Protein AF-A0A954RPM0-F1 (afdb_monomer_lite)

Radius of gyration: 28.57 Å; chains: 1; bounding box: 75×87×57 Å

Secondary structure (DSSP, 8-state):
------------------------SHHHHHHHHHHHHHTTTHHHHHHHHHHHHHHHHHHHHHT-S-HHHHHHH---S-EEEEEE-SPEE-STT-EE--EEEEEEEE-HHHHHHHHHHHHHTTEEEEEEEEEEEEEE--SS--EEEEEEEEEEEEGGGG---

Structure (mmCIF, N/CA/C/O backbone):
data_AF-A0A954RPM0-F1
#
_entry.id   AF-A0A954RPM0-F1
#
loop_
_atom_site.group_PDB
_atom_site.id
_atom_site.type_symbol
_atom_site.label_atom_id
_atom_site.label_alt_id
_atom_site.label_comp_id
_atom_site.label_asym_id
_atom_site.label_entity_id
_atom_site.label_seq_id
_atom_site.pdbx_PDB_ins_code
_atom_site.Cartn_x
_atom_site.Cartn_y
_atom_site.Cartn_z
_atom_site.occupancy
_atom_site.B_iso_or_equiv
_atom_site.auth_seq_id
_atom_site.auth_comp_id
_atom_site.auth_asym_id
_atom_site.auth_atom_id
_atom_site.pdbx_PDB_model_num
ATOM 1 N N . MET A 1 1 ? 60.999 48.402 41.027 1.00 37.81 1 MET A N 1
ATOM 2 C CA . MET A 1 1 ? 60.222 48.508 39.773 1.00 37.81 1 MET A CA 1
ATOM 3 C C . MET A 1 1 ? 59.612 47.135 39.557 1.00 37.81 1 MET A C 1
ATOM 5 O O . MET A 1 1 ? 60.349 46.233 39.206 1.00 37.81 1 MET A O 1
ATOM 9 N N . SER A 1 2 ? 58.401 46.826 40.018 1.00 40.69 2 SER A N 1
ATOM 10 C CA . SER A 1 2 ? 57.111 47.453 39.681 1.00 40.69 2 SER A CA 1
ATOM 11 C C . SER A 1 2 ? 56.945 47.571 38.169 1.00 40.69 2 SER A C 1
ATOM 13 O O . SER A 1 2 ? 57.447 48.531 37.597 1.00 40.69 2 SER A O 1
ATOM 15 N N . GLN A 1 3 ? 56.253 46.621 37.541 1.00 33.81 3 GLN A N 1
ATOM 16 C CA . GLN A 1 3 ? 54.857 46.844 37.162 1.00 33.81 3 GLN A CA 1
ATOM 17 C C . GLN A 1 3 ? 54.140 45.554 36.737 1.00 33.81 3 GLN A C 1
ATOM 19 O O . GLN A 1 3 ? 54.724 44.600 36.237 1.00 33.81 3 GLN A O 1
ATOM 24 N N . GLU A 1 4 ? 52.854 45.615 37.040 1.00 37.09 4 GLU A N 1
ATOM 25 C CA . GLU A 1 4 ? 51.709 44.732 36.874 1.00 37.09 4 GLU A CA 1
ATOM 26 C C . GLU A 1 4 ? 51.320 44.524 35.399 1.00 37.09 4 GLU A C 1
ATOM 28 O O . GLU A 1 4 ? 51.423 45.450 34.596 1.00 37.09 4 GLU A O 1
ATOM 33 N N . SER A 1 5 ? 50.784 43.351 35.050 1.00 38.59 5 SER A N 1
ATOM 34 C CA . SER A 1 5 ? 49.784 43.255 33.982 1.00 38.59 5 SER A CA 1
ATOM 35 C C . SER A 1 5 ? 48.898 42.030 34.196 1.00 38.59 5 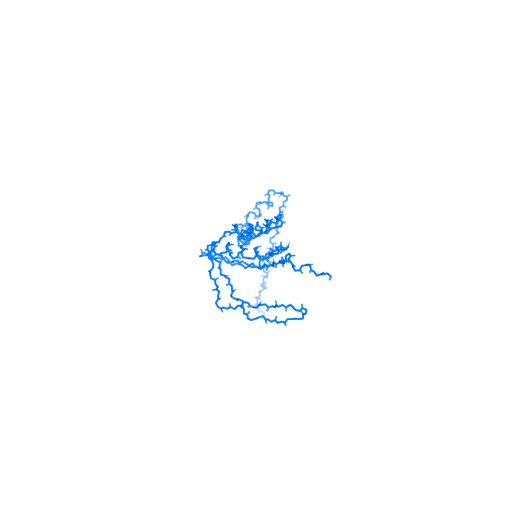SER A C 1
ATOM 37 O O . SER A 1 5 ? 49.367 40.892 34.219 1.00 38.59 5 SER A O 1
ATOM 39 N N . ALA A 1 6 ? 47.615 42.309 34.406 1.00 42.84 6 ALA A N 1
ATOM 40 C CA . ALA A 1 6 ? 46.523 41.365 34.550 1.00 42.84 6 ALA A CA 1
ATOM 41 C C . ALA A 1 6 ? 45.818 41.152 33.202 1.00 42.84 6 ALA A C 1
ATOM 43 O O . ALA A 1 6 ? 45.557 42.119 32.491 1.00 42.84 6 ALA A O 1
ATOM 44 N N . ALA A 1 7 ? 45.459 39.905 32.898 1.00 36.69 7 ALA A N 1
ATOM 45 C CA . ALA A 1 7 ? 44.368 39.488 32.008 1.00 36.69 7 ALA A CA 1
ATOM 46 C C . ALA A 1 7 ? 44.320 37.953 32.076 1.00 36.69 7 ALA A C 1
ATOM 48 O O . ALA A 1 7 ? 45.353 37.312 31.943 1.00 36.69 7 ALA A O 1
ATOM 49 N N . GLY A 1 8 ? 43.224 37.243 32.292 1.00 34.66 8 GLY A N 1
ATOM 50 C CA . GLY A 1 8 ? 41.812 37.555 32.430 1.00 34.66 8 GLY A CA 1
ATOM 51 C C . GLY A 1 8 ? 41.147 36.179 32.404 1.00 34.66 8 GLY A C 1
ATOM 52 O O . GLY A 1 8 ? 41.159 35.515 31.369 1.00 34.66 8 GLY A O 1
ATOM 53 N N . GLU A 1 9 ? 40.681 35.689 33.551 1.00 35.00 9 GLU A N 1
ATOM 54 C CA . GLU A 1 9 ? 40.028 34.382 33.635 1.00 35.00 9 GLU A CA 1
ATOM 55 C C . GLU A 1 9 ? 38.655 34.476 32.963 1.00 35.00 9 GLU A C 1
ATOM 57 O O . GLU A 1 9 ? 37.722 35.102 33.468 1.00 35.00 9 GLU A O 1
ATOM 62 N N . GLY A 1 10 ? 38.551 33.885 31.772 1.00 36.25 10 GLY A N 1
ATOM 63 C CA . GLY A 1 10 ? 37.293 33.721 31.059 1.00 36.25 10 GLY A CA 1
ATOM 64 C C . GLY A 1 10 ? 36.362 32.813 31.854 1.00 36.25 10 GLY A C 1
ATOM 65 O O . GLY A 1 10 ? 36.560 31.601 31.914 1.00 36.25 10 GLY A O 1
ATOM 66 N N . SER A 1 11 ? 35.342 33.416 32.461 1.00 35.88 11 SER A N 1
ATOM 67 C CA . SER A 1 11 ? 34.211 32.726 33.072 1.00 35.88 11 SER A CA 1
ATOM 68 C C . SER A 1 11 ? 33.506 31.873 32.012 1.00 35.88 11 SER A C 1
ATOM 70 O O . SER A 1 11 ? 32.869 32.391 31.094 1.00 35.88 11 SER A O 1
ATOM 72 N N . VAL A 1 12 ? 33.652 30.552 32.115 1.00 46.84 12 VAL A N 1
ATOM 73 C CA . VAL A 1 12 ? 32.858 29.594 31.343 1.00 46.84 12 VAL A CA 1
ATOM 74 C C . VAL A 1 12 ? 31.425 29.699 31.855 1.00 46.84 12 VAL A C 1
ATOM 76 O O . VAL A 1 12 ? 31.112 29.241 32.954 1.00 46.84 12 VAL A O 1
ATOM 79 N N . GLY A 1 13 ? 30.569 30.357 31.072 1.00 42.62 13 GLY A N 1
ATOM 80 C CA . GLY A 1 13 ? 29.147 30.484 31.359 1.00 42.62 13 GLY A CA 1
ATOM 81 C C . GLY A 1 13 ? 28.525 29.106 31.555 1.00 42.62 13 GLY A C 1
ATOM 82 O O . GLY A 1 13 ? 28.486 28.292 30.633 1.00 42.62 13 GLY A O 1
ATOM 83 N N . GLN A 1 14 ? 28.052 28.840 32.771 1.00 39.97 14 GLN A N 1
ATOM 84 C CA . GLN A 1 14 ? 27.240 27.671 33.066 1.00 39.97 14 GLN A CA 1
ATOM 85 C C . GLN A 1 14 ? 25.969 27.751 32.217 1.00 39.97 14 GLN A C 1
ATOM 87 O O . GLN A 1 14 ? 25.114 28.608 32.444 1.00 39.97 14 GLN A O 1
ATOM 92 N N . GLN A 1 15 ? 25.846 26.862 31.231 1.00 45.31 15 GLN A N 1
ATOM 93 C CA . GLN A 1 15 ? 24.566 26.605 30.587 1.00 45.31 15 GLN A CA 1
ATOM 94 C C . GLN A 1 15 ? 23.634 26.043 31.658 1.00 45.31 15 GLN A C 1
ATOM 96 O O . GLN A 1 15 ? 23.773 24.908 32.111 1.00 45.31 15 GLN A O 1
ATOM 101 N N . THR A 1 16 ? 22.717 26.885 32.115 1.00 39.81 16 THR A N 1
ATOM 102 C CA . THR A 1 16 ? 21.625 26.509 33.001 1.00 39.81 16 THR A CA 1
ATOM 103 C C . THR A 1 16 ? 20.677 25.637 32.187 1.00 39.81 16 THR A C 1
ATOM 105 O O . THR A 1 16 ? 19.882 26.134 31.396 1.00 39.81 16 THR A O 1
ATOM 108 N N . LEU A 1 17 ? 20.789 24.316 32.346 1.00 43.41 17 LEU A N 1
ATOM 109 C CA . LEU A 1 17 ? 19.739 23.396 31.924 1.00 43.41 17 LEU A CA 1
ATOM 110 C C . LEU A 1 17 ? 18.502 23.742 32.757 1.00 43.41 17 LEU A C 1
ATOM 112 O O . LEU A 1 17 ? 18.476 23.510 33.967 1.00 43.41 17 LEU A O 1
ATOM 116 N N . THR A 1 18 ? 17.506 24.369 32.137 1.00 46.06 18 THR A N 1
ATOM 117 C CA . THR A 1 18 ? 16.218 24.602 32.783 1.00 46.06 18 THR A CA 1
ATOM 118 C C . THR A 1 18 ? 15.607 23.247 33.150 1.00 46.06 18 THR A C 1
ATOM 120 O O . THR A 1 18 ? 15.583 22.339 32.315 1.00 46.06 18 THR A O 1
ATOM 123 N N . PRO A 1 19 ? 15.132 23.060 34.394 1.00 52.97 19 PRO A N 1
ATOM 124 C CA . PRO A 1 19 ? 14.484 21.817 34.773 1.00 52.97 19 PRO A CA 1
ATOM 125 C C . PRO A 1 19 ? 13.211 21.654 33.941 1.00 52.97 19 PRO A C 1
ATOM 127 O O . PRO A 1 19 ? 12.333 22.520 33.953 1.00 52.97 19 PRO A O 1
ATOM 130 N N . VAL A 1 20 ? 13.113 20.537 33.219 1.00 62.69 20 VAL A N 1
ATOM 131 C CA . VAL A 1 20 ? 11.863 20.122 32.578 1.00 62.69 20 VAL A CA 1
ATOM 132 C C . VAL A 1 20 ? 10.846 19.912 33.696 1.00 62.69 20 VAL A C 1
ATOM 134 O O . VAL A 1 20 ? 10.962 18.980 34.490 1.00 62.69 20 VAL A O 1
ATOM 137 N N . SER 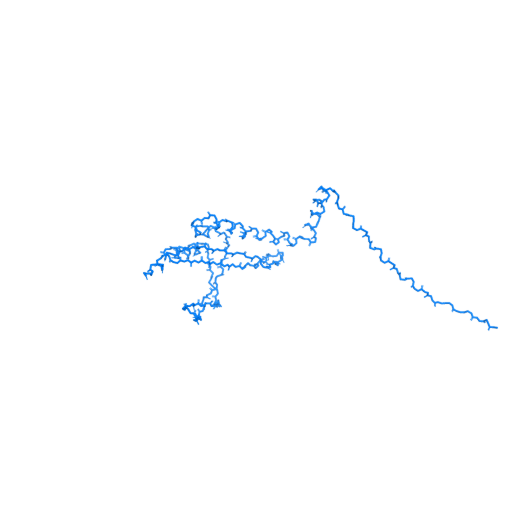A 1 21 ? 9.878 20.822 33.802 1.00 69.75 21 SER A N 1
ATOM 138 C CA . SER A 1 21 ? 8.757 20.662 34.725 1.00 69.75 21 SER A CA 1
ATOM 139 C C . SER A 1 21 ? 7.857 19.561 34.177 1.00 69.75 21 SER A C 1
ATOM 141 O O . SER A 1 21 ? 7.294 19.698 33.093 1.00 69.75 21 SER A O 1
ATOM 143 N N . MET A 1 22 ? 7.775 18.446 34.899 1.00 71.88 22 MET A N 1
ATOM 144 C CA . MET A 1 22 ? 6.945 17.314 34.501 1.00 71.88 22 MET A CA 1
ATOM 145 C C . MET A 1 22 ? 5.469 17.655 34.734 1.00 71.88 22 MET A C 1
ATOM 147 O O . MET A 1 22 ? 5.135 18.135 35.821 1.00 71.88 22 MET A O 1
ATOM 151 N N . PRO A 1 23 ? 4.576 17.403 33.764 1.00 77.75 23 PRO A N 1
ATOM 152 C CA . PRO A 1 23 ? 3.145 17.573 33.977 1.00 77.75 23 PRO A CA 1
ATOM 153 C C . PRO A 1 23 ? 2.672 16.617 35.078 1.00 77.75 23 PRO A C 1
ATOM 155 O O . PRO A 1 23 ? 3.065 15.450 35.125 1.00 77.75 23 PRO A O 1
ATOM 158 N N . THR A 1 24 ? 1.829 17.115 35.979 1.00 82.31 24 THR A N 1
ATOM 159 C CA . THR A 1 24 ? 1.357 16.367 37.160 1.00 82.31 24 THR A CA 1
ATOM 160 C C . THR A 1 24 ? -0.104 15.949 37.045 1.00 82.31 24 THR A C 1
ATOM 162 O O . THR A 1 24 ? -0.587 15.134 37.831 1.00 82.31 24 THR A O 1
ATOM 165 N N . THR A 1 25 ? -0.805 16.458 36.032 1.00 89.88 25 THR A N 1
ATOM 166 C CA . THR A 1 25 ? -2.206 16.140 35.761 1.00 89.88 25 THR A CA 1
ATOM 167 C C . THR A 1 25 ? -2.412 15.596 34.347 1.00 89.88 25 THR A C 1
ATOM 169 O O . THR A 1 25 ? -1.660 15.884 33.414 1.00 89.88 25 THR A O 1
ATOM 172 N N . ALA A 1 26 ? -3.495 14.837 34.158 1.00 88.44 26 ALA A N 1
ATOM 173 C CA . ALA A 1 26 ? -3.889 14.338 32.840 1.00 88.44 26 ALA A CA 1
ATOM 174 C C . ALA A 1 26 ? -4.196 15.470 31.837 1.00 88.44 26 ALA A C 1
ATOM 176 O O . ALA A 1 26 ? -3.984 15.307 30.637 1.00 88.44 26 ALA A O 1
ATOM 177 N N . ALA A 1 27 ? -4.684 16.620 32.317 1.00 90.75 27 ALA A N 1
ATOM 178 C CA . ALA A 1 27 ? -4.982 17.774 31.472 1.00 90.75 27 ALA A CA 1
ATOM 179 C C . ALA A 1 27 ? -3.701 18.429 30.932 1.00 90.75 27 ALA A C 1
ATOM 181 O O . ALA A 1 27 ? -3.624 18.720 29.740 1.00 90.75 27 ALA A O 1
ATOM 182 N N . GLU A 1 28 ? -2.685 18.594 31.782 1.00 88.50 28 GLU A N 1
ATOM 183 C CA . GLU A 1 28 ? -1.372 19.122 31.389 1.00 88.50 28 GLU A CA 1
ATOM 184 C C . GLU A 1 28 ? -0.667 18.188 30.400 1.00 88.50 28 GLU A C 1
ATOM 186 O O . GLU A 1 28 ? -0.178 18.645 29.370 1.00 88.50 28 GLU A O 1
ATOM 191 N N . LEU A 1 29 ? -0.703 16.873 30.651 1.00 88.75 29 LEU A N 1
ATOM 192 C CA . LEU A 1 29 ? -0.187 15.865 29.717 1.00 88.75 29 LEU A CA 1
ATOM 193 C C . LEU A 1 29 ? -0.861 15.959 28.341 1.00 88.75 29 LEU A C 1
ATOM 195 O O . LEU A 1 29 ? -0.192 15.885 27.311 1.00 88.75 29 LEU A O 1
ATOM 199 N N . LYS A 1 30 ? -2.186 16.148 28.306 1.00 90.06 30 LYS A N 1
ATOM 200 C CA . LYS A 1 30 ? -2.940 16.284 27.053 1.00 90.06 30 LYS A CA 1
ATOM 201 C C . LYS A 1 30 ? -2.587 17.570 26.302 1.00 90.06 30 LYS A C 1
ATOM 203 O O . LYS A 1 30 ? -2.481 17.536 25.079 1.00 90.06 30 LYS A O 1
ATOM 208 N N . ALA A 1 31 ? -2.410 18.683 27.012 1.00 89.19 31 ALA A N 1
ATOM 209 C CA . ALA A 1 31 ? -2.031 19.957 26.406 1.00 89.19 31 ALA A CA 1
ATOM 210 C C . ALA A 1 31 ? -0.617 19.890 25.810 1.00 89.19 31 ALA A C 1
ATOM 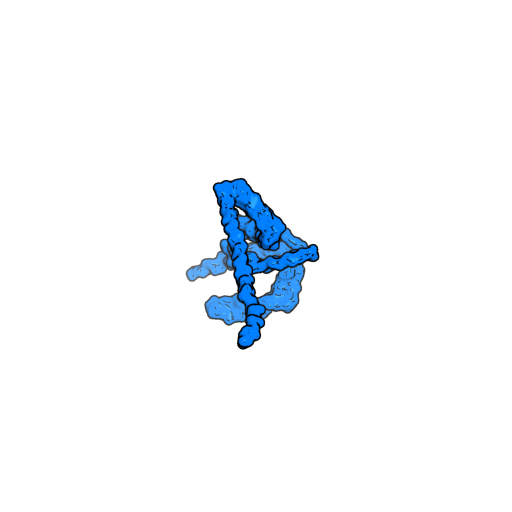212 O O . ALA A 1 31 ? -0.425 20.249 24.651 1.00 89.19 31 ALA A O 1
ATOM 213 N N . GLN A 1 32 ? 0.338 19.335 26.561 1.00 88.06 32 GLN A N 1
ATOM 214 C CA . GLN A 1 32 ? 1.709 19.135 26.096 1.00 88.06 32 GLN A CA 1
ATOM 215 C C . GLN A 1 32 ? 1.759 18.201 24.879 1.00 88.06 32 GLN A C 1
ATOM 217 O O . GLN A 1 32 ? 2.460 18.477 23.909 1.00 88.06 32 GLN A O 1
ATOM 222 N N . ARG A 1 33 ? 0.964 17.121 24.880 1.00 88.25 33 ARG A N 1
ATOM 223 C CA . ARG A 1 33 ? 0.832 16.235 23.716 1.00 88.25 33 ARG A CA 1
ATOM 224 C C . ARG A 1 33 ? 0.343 16.994 22.484 1.00 88.25 33 ARG A C 1
ATOM 226 O O . ARG A 1 33 ? 0.949 16.863 21.430 1.00 88.25 33 ARG A O 1
ATOM 233 N N . ALA A 1 34 ? -0.709 17.799 22.629 1.00 90.00 34 ALA A N 1
ATOM 234 C CA . ALA A 1 34 ? -1.254 18.585 21.526 1.00 90.00 34 ALA A CA 1
ATOM 235 C C . ALA A 1 34 ? -0.235 19.592 20.964 1.00 90.00 34 ALA A C 1
ATOM 237 O O . ALA A 1 34 ? -0.171 19.785 19.753 1.00 90.00 34 ALA A O 1
ATOM 238 N N . GLU A 1 35 ? 0.585 20.200 21.824 1.00 91.62 35 GLU A N 1
ATOM 239 C CA . GLU A 1 35 ? 1.669 21.090 21.402 1.00 91.62 35 GLU A CA 1
ATOM 240 C C . GLU A 1 35 ? 2.752 20.338 20.613 1.00 91.62 35 GLU A C 1
ATOM 242 O O . GLU A 1 35 ? 3.148 20.778 19.532 1.00 91.62 35 GLU A O 1
ATOM 247 N N . HIS A 1 36 ? 3.192 19.171 21.095 1.00 91.44 36 HIS A N 1
ATOM 248 C CA . HIS A 1 36 ? 4.166 18.351 20.371 1.00 91.44 36 HIS A CA 1
ATOM 249 C C . HIS A 1 36 ? 3.618 17.828 19.041 1.00 91.44 36 HIS A C 1
ATOM 251 O O . HIS A 1 36 ? 4.322 17.911 18.034 1.00 91.44 36 HIS A O 1
ATOM 257 N N . ASP A 1 37 ? 2.372 17.350 19.024 1.00 90.81 37 ASP A N 1
ATOM 258 C CA . ASP A 1 37 ? 1.674 16.879 17.824 1.00 90.81 37 ASP A CA 1
ATOM 259 C C . ASP A 1 37 ? 1.553 18.002 16.773 1.00 90.81 37 ASP A C 1
ATOM 261 O O . ASP A 1 37 ? 1.687 17.746 15.578 1.00 90.81 37 ASP A O 1
ATOM 265 N N . ALA A 1 38 ? 1.352 19.256 17.197 1.00 88.12 38 ALA A N 1
ATOM 266 C CA . ALA A 1 38 ? 1.299 20.414 16.301 1.00 88.12 38 ALA A CA 1
ATOM 267 C C . ALA A 1 38 ? 2.684 20.918 15.853 1.00 88.12 38 ALA A C 1
ATOM 269 O O . ALA A 1 38 ? 2.795 21.569 14.815 1.00 88.12 38 ALA A O 1
ATOM 270 N N . GLY A 1 39 ? 3.730 20.644 16.633 1.00 90.31 39 GLY A N 1
ATOM 271 C CA . GLY A 1 39 ? 5.094 21.093 16.375 1.00 90.31 39 GLY A CA 1
ATOM 272 C C . GLY A 1 39 ? 5.993 19.964 15.886 1.00 90.31 39 GLY A C 1
ATOM 273 O O . GLY A 1 39 ? 5.954 19.560 14.722 1.00 90.31 39 GLY A O 1
ATOM 274 N N . VAL A 1 40 ? 6.839 19.473 16.793 1.00 89.62 40 VAL A N 1
ATOM 275 C CA . VAL A 1 40 ? 7.948 18.552 16.490 1.00 89.62 40 VAL A CA 1
ATOM 276 C C . VAL A 1 40 ? 7.468 17.204 15.934 1.00 89.62 40 VAL A C 1
ATOM 278 O O . VAL A 1 40 ? 8.190 16.577 15.163 1.00 89.62 40 VAL A O 1
ATOM 281 N N . TRP A 1 41 ? 6.257 16.759 16.278 1.00 93.06 41 TRP A N 1
ATOM 282 C CA . TRP A 1 41 ? 5.687 15.483 15.829 1.00 93.06 41 TRP A CA 1
ATOM 283 C C . TRP A 1 41 ? 4.660 15.626 14.707 1.00 93.06 41 TRP A C 1
ATOM 285 O O . TRP A 1 41 ? 4.051 14.636 14.319 1.00 93.06 41 TRP A O 1
ATOM 295 N N . SER A 1 42 ? 4.491 16.815 14.130 1.00 92.00 42 SER A N 1
ATOM 296 C CA . SER A 1 42 ? 3.529 17.045 13.041 1.00 92.00 42 SER A CA 1
ATOM 297 C C . SER A 1 42 ? 3.702 16.076 11.861 1.00 92.00 42 SER A C 1
ATOM 299 O O . SER A 1 42 ? 2.718 15.532 11.355 1.00 92.00 42 SER A O 1
ATOM 301 N N . ASN A 1 43 ? 4.946 15.780 11.471 1.00 92.69 43 ASN A N 1
ATOM 302 C CA . ASN A 1 43 ? 5.248 14.800 10.421 1.00 92.69 43 ASN A CA 1
ATOM 303 C C . ASN A 1 43 ? 4.888 13.362 10.822 1.00 92.69 43 ASN A C 1
ATOM 305 O O . ASN A 1 43 ? 4.396 12.607 9.989 1.00 92.69 43 ASN A O 1
ATOM 309 N N . GLU A 1 44 ? 5.100 12.996 12.086 1.00 93.25 44 GLU A N 1
ATOM 310 C CA . GLU A 1 44 ? 4.754 11.677 12.628 1.00 93.25 44 GLU A CA 1
ATOM 311 C C . GLU A 1 44 ? 3.231 11.499 12.698 1.00 93.25 44 GLU A C 1
ATOM 313 O O . GLU A 1 44 ? 2.692 10.490 12.252 1.00 93.25 44 GLU A O 1
ATOM 318 N N . VAL A 1 45 ? 2.509 12.519 13.165 1.00 94.31 45 VAL A N 1
ATOM 319 C CA . VAL A 1 45 ? 1.040 12.536 13.177 1.00 94.31 45 VAL A CA 1
ATOM 320 C C . VAL A 1 45 ? 0.486 12.392 11.759 1.00 94.31 45 VAL A C 1
ATOM 322 O O . VAL A 1 45 ? -0.479 11.657 11.532 1.00 94.31 45 VAL A O 1
ATOM 325 N N . LEU A 1 46 ? 1.102 13.060 10.779 1.00 95.00 46 LEU A N 1
ATOM 326 C CA . LEU A 1 46 ? 0.715 12.911 9.382 1.00 95.00 46 LEU A CA 1
ATOM 327 C C . LEU A 1 46 ? 1.023 11.498 8.857 1.00 95.00 46 LEU A C 1
ATOM 329 O O . LEU A 1 46 ? 0.156 10.900 8.219 1.00 95.00 46 LEU A O 1
ATOM 333 N N . ALA A 1 47 ? 2.192 10.935 9.173 1.00 95.50 47 ALA A N 1
ATOM 334 C CA . ALA A 1 47 ? 2.549 9.560 8.822 1.00 95.50 47 ALA A CA 1
ATOM 335 C C . ALA A 1 47 ? 1.521 8.553 9.362 1.00 95.50 47 ALA A C 1
ATOM 337 O O . ALA A 1 47 ? 1.007 7.739 8.594 1.00 95.50 47 ALA A O 1
ATOM 338 N N . GLN A 1 48 ? 1.144 8.671 10.638 1.00 95.69 48 GLN A N 1
ATOM 339 C CA . GLN A 1 48 ? 0.129 7.832 11.289 1.00 95.69 48 GLN A CA 1
ATOM 340 C C . GLN A 1 48 ? -1.252 7.994 10.645 1.00 95.69 48 GLN A C 1
ATOM 342 O O . GLN A 1 48 ? -1.992 7.025 10.461 1.00 95.69 48 GLN A O 1
ATOM 347 N N . LYS A 1 49 ? -1.609 9.216 10.233 1.00 95.31 49 LYS A N 1
ATOM 348 C CA . LYS A 1 49 ? -2.846 9.459 9.485 1.00 95.31 49 LYS A CA 1
ATOM 349 C C . LYS A 1 49 ? -2.847 8.711 8.150 1.00 95.31 49 LYS A C 1
ATOM 351 O O . LYS A 1 49 ? -3.863 8.109 7.807 1.00 95.31 49 LYS A O 1
ATOM 356 N N . HIS A 1 50 ? -1.744 8.715 7.405 1.00 95.50 50 HIS A N 1
ATOM 357 C CA . HIS A 1 50 ? -1.640 7.943 6.162 1.00 95.50 50 HIS A CA 1
ATOM 358 C C . HIS A 1 50 ? -1.631 6.428 6.425 1.00 95.50 50 HIS A C 1
ATOM 360 O O . HIS A 1 50 ? -2.346 5.688 5.746 1.00 95.50 50 HIS A O 1
ATOM 366 N N . GLU A 1 51 ? -0.917 5.981 7.459 1.00 96.56 51 GLU A N 1
ATOM 367 C CA . GLU A 1 51 ? -0.876 4.585 7.908 1.00 96.56 51 GLU A CA 1
ATOM 368 C C . GLU A 1 51 ? -2.261 4.030 8.242 1.00 96.56 51 GLU A C 1
ATOM 370 O O . GLU A 1 51 ? -2.572 2.895 7.878 1.00 96.56 51 GLU A O 1
ATOM 375 N N . SER A 1 52 ? -3.124 4.848 8.857 1.00 96.75 52 SER A N 1
ATOM 376 C CA . SER A 1 52 ? -4.475 4.442 9.264 1.00 96.75 52 SER A CA 1
ATOM 377 C C . SER A 1 52 ? -5.309 3.848 8.122 1.00 96.75 52 SER A C 1
ATOM 379 O O . SER A 1 52 ? -6.164 2.997 8.358 1.00 96.75 52 SER A O 1
ATOM 381 N N . THR A 1 53 ? -5.013 4.224 6.871 1.00 95.69 53 THR A N 1
ATOM 382 C CA . THR A 1 53 ? -5.643 3.649 5.674 1.00 95.69 53 THR A CA 1
ATOM 383 C C . THR A 1 53 ? -5.330 2.158 5.525 1.00 95.69 53 THR A C 1
ATOM 385 O O . THR A 1 53 ? -6.220 1.363 5.222 1.00 95.69 53 THR A O 1
ATOM 388 N N . PHE A 1 54 ? -4.074 1.763 5.746 1.00 96.06 54 PHE A N 1
ATOM 389 C CA . PHE A 1 54 ? -3.636 0.370 5.649 1.00 96.06 54 PHE A CA 1
ATOM 390 C C . PHE A 1 54 ? -3.970 -0.426 6.910 1.00 96.06 54 PHE A C 1
ATOM 392 O O . PHE A 1 54 ? -4.295 -1.604 6.791 1.00 96.06 54 PHE A O 1
ATOM 399 N N . VAL A 1 55 ? -3.988 0.212 8.086 1.00 96.19 55 VAL A N 1
ATOM 400 C CA . VAL A 1 55 ? -4.503 -0.407 9.321 1.00 96.19 55 VAL A CA 1
ATOM 401 C C . VAL A 1 55 ? -5.973 -0.785 9.149 1.00 96.19 55 VAL A C 1
ATOM 403 O O . VAL A 1 55 ? -6.332 -1.939 9.349 1.00 96.19 55 VAL A O 1
ATOM 406 N N . ALA A 1 56 ? -6.812 0.136 8.665 1.00 96.00 56 ALA A N 1
ATOM 407 C CA . ALA A 1 56 ? -8.226 -0.147 8.423 1.00 96.00 56 ALA A CA 1
ATOM 408 C C . ALA A 1 56 ? -8.444 -1.246 7.363 1.00 96.00 56 ALA A C 1
ATOM 410 O O . ALA A 1 56 ? -9.357 -2.068 7.493 1.00 96.00 56 ALA A O 1
ATOM 411 N N . LEU A 1 57 ? -7.607 -1.281 6.317 1.00 96.81 57 LEU A N 1
ATOM 412 C CA . LEU A 1 57 ? -7.618 -2.366 5.334 1.00 96.81 57 LEU A CA 1
ATOM 413 C C . LEU A 1 57 ? -7.275 -3.708 5.992 1.00 96.81 57 LEU A C 1
ATOM 415 O O . LEU A 1 57 ? -7.989 -4.689 5.788 1.00 96.81 57 LEU A O 1
ATOM 419 N N . TRP A 1 58 ? -6.200 -3.752 6.778 1.00 96.44 58 TRP A N 1
ATOM 420 C CA . TRP A 1 58 ? -5.742 -4.968 7.438 1.00 96.44 58 TRP A CA 1
ATOM 421 C C . TRP A 1 58 ? -6.764 -5.491 8.453 1.00 96.44 58 TRP A C 1
ATOM 423 O O . TRP A 1 58 ? -7.134 -6.664 8.387 1.00 96.44 58 TRP A O 1
ATOM 433 N N . ASP A 1 59 ? -7.325 -4.612 9.286 1.00 95.44 59 ASP A N 1
ATOM 434 C CA . ASP A 1 59 ? -8.415 -4.937 10.212 1.00 95.44 59 ASP A CA 1
ATOM 435 C C . ASP A 1 59 ? -9.624 -5.523 9.471 1.00 95.44 59 ASP A C 1
ATOM 437 O O . ASP A 1 59 ? -10.232 -6.499 9.916 1.00 95.44 59 ASP A O 1
ATOM 441 N N . SER A 1 60 ? -9.966 -4.975 8.303 1.00 95.75 60 SER A N 1
ATOM 442 C CA . SER A 1 60 ? -11.068 -5.496 7.486 1.00 95.75 60 SER A CA 1
ATOM 443 C C . SER A 1 60 ? -10.766 -6.891 6.926 1.00 95.75 60 SER A C 1
ATOM 445 O O . SER A 1 60 ? -11.669 -7.719 6.827 1.00 95.75 60 SER A O 1
ATOM 447 N N . LEU A 1 61 ? -9.508 -7.179 6.579 1.00 96.31 61 LEU A N 1
ATOM 448 C CA . LEU A 1 61 ? -9.084 -8.474 6.036 1.00 96.31 61 LEU A CA 1
ATOM 449 C C . LEU A 1 61 ? -9.087 -9.587 7.088 1.00 96.31 61 LEU A C 1
ATOM 451 O O . LEU A 1 61 ? -9.468 -10.714 6.771 1.00 96.31 61 LEU A O 1
ATOM 455 N N . ILE A 1 62 ? -8.674 -9.294 8.324 1.00 92.31 62 ILE A N 1
ATOM 456 C CA . ILE A 1 62 ? -8.579 -10.298 9.397 1.00 92.31 62 ILE A CA 1
ATOM 457 C C . ILE A 1 62 ? -9.959 -10.868 9.750 1.00 92.31 62 ILE A C 1
ATOM 459 O O . ILE A 1 62 ? -10.095 -12.069 9.981 1.00 92.31 62 ILE A O 1
ATOM 463 N N . HIS A 1 63 ? -10.996 -10.030 9.755 1.00 87.88 63 HIS A N 1
ATOM 464 C CA . HIS A 1 63 ? -12.332 -10.418 10.213 1.00 87.88 63 HIS A CA 1
ATOM 465 C C . HIS A 1 63 ? -13.220 -11.047 9.129 1.00 87.88 63 HIS A C 1
ATOM 467 O O . HIS A 1 63 ? -14.328 -11.492 9.430 1.00 87.88 63 HIS A O 1
ATOM 473 N N . GLN A 1 64 ? -12.773 -11.079 7.870 1.00 92.12 64 GLN A N 1
ATOM 474 C CA . GLN A 1 64 ? -13.599 -11.495 6.737 1.00 92.12 64 GLN A CA 1
ATOM 475 C C . GLN A 1 64 ? -13.187 -12.861 6.190 1.00 92.12 64 GLN A C 1
ATOM 477 O O . GLN A 1 64 ? -12.009 -13.157 5.984 1.00 92.12 64 GLN A O 1
ATOM 482 N N . THR A 1 65 ? -14.188 -13.701 5.909 1.00 89.12 65 THR A N 1
ATOM 483 C CA . THR A 1 65 ? -13.968 -14.978 5.213 1.00 89.12 65 THR A CA 1
ATOM 484 C C . THR A 1 65 ? -13.622 -14.740 3.745 1.00 89.12 65 THR A C 1
ATOM 486 O O . THR A 1 65 ? -12.667 -15.326 3.236 1.00 89.12 65 THR A O 1
ATOM 489 N N . ASP A 1 66 ? -14.360 -13.846 3.082 1.00 93.88 66 ASP A N 1
ATOM 490 C CA . ASP A 1 66 ? -14.072 -13.419 1.714 1.00 93.88 66 ASP A CA 1
ATOM 491 C C . ASP A 1 66 ? -13.166 -12.179 1.718 1.00 93.88 66 ASP A C 1
ATOM 493 O O . ASP A 1 66 ? -13.609 -11.029 1.683 1.00 93.88 66 ASP A O 1
ATOM 497 N N . LYS A 1 67 ? -11.856 -12.426 1.767 1.00 96.50 67 LYS A N 1
ATOM 498 C CA . LYS A 1 67 ? -10.840 -11.367 1.726 1.00 96.50 67 LYS A CA 1
ATOM 499 C C . LYS A 1 67 ? -10.728 -10.704 0.348 1.00 96.50 67 LYS A C 1
ATOM 501 O O . LYS A 1 67 ? -10.313 -9.549 0.269 1.00 96.50 67 LYS A O 1
ATOM 506 N N . PHE A 1 68 ? -11.130 -11.381 -0.732 1.00 96.94 68 PHE A N 1
ATOM 507 C CA . PHE A 1 68 ? -11.148 -10.772 -2.064 1.00 96.94 68 PHE A CA 1
ATOM 508 C C . PHE A 1 68 ? -12.213 -9.679 -2.153 1.00 96.94 68 PHE A C 1
ATOM 510 O O . PHE A 1 68 ? -11.938 -8.619 -2.717 1.00 96.94 68 PHE A O 1
ATOM 517 N N . ALA A 1 69 ? -13.389 -9.877 -1.547 1.00 96.56 69 ALA A N 1
ATOM 518 C CA . ALA A 1 69 ? -14.413 -8.836 -1.457 1.00 96.56 69 ALA A CA 1
ATOM 519 C C . ALA A 1 69 ? -13.895 -7.562 -0.767 1.00 96.56 69 ALA A C 1
ATOM 521 O O . ALA A 1 69 ? -14.154 -6.459 -1.252 1.00 96.56 69 ALA A O 1
ATOM 522 N N . VAL A 1 70 ? -13.107 -7.701 0.306 1.00 97.62 70 VAL A N 1
ATOM 523 C CA . VAL A 1 70 ? -12.467 -6.564 0.994 1.00 97.62 70 VAL A CA 1
ATOM 524 C C . VAL A 1 70 ? -11.484 -5.845 0.067 1.00 97.62 70 VAL A C 1
ATOM 526 O O . VAL A 1 70 ? -11.580 -4.632 -0.126 1.00 97.62 70 VAL A O 1
ATOM 529 N N . LEU A 1 71 ? -10.573 -6.584 -0.576 1.00 97.38 71 LEU A N 1
ATOM 530 C CA . LEU A 1 71 ? -9.578 -6.010 -1.490 1.00 97.38 71 LEU A CA 1
ATOM 531 C C . LEU A 1 71 ? -10.215 -5.290 -2.692 1.00 97.38 71 LEU A C 1
ATOM 533 O O . LEU A 1 71 ? -9.720 -4.249 -3.129 1.00 97.38 71 LEU A O 1
ATOM 537 N N . LYS A 1 72 ? -11.345 -5.786 -3.207 1.00 97.44 72 LYS A N 1
ATOM 538 C CA . LYS A 1 72 ? -12.108 -5.143 -4.294 1.00 97.44 72 LYS A CA 1
ATOM 539 C C . LYS A 1 72 ? -12.717 -3.799 -3.902 1.00 97.44 72 LYS A C 1
ATOM 541 O O . LYS A 1 72 ? -13.035 -3.000 -4.782 1.00 97.44 72 LYS A O 1
ATOM 546 N N . GLN A 1 73 ? -12.912 -3.543 -2.610 1.00 96.88 73 GLN A N 1
ATOM 547 C CA . GLN A 1 73 ? -13.455 -2.279 -2.111 1.00 96.88 73 GLN A CA 1
ATOM 548 C C . GLN A 1 73 ? -12.370 -1.229 -1.849 1.00 96.88 73 GLN A C 1
ATOM 550 O O . GLN A 1 73 ? -12.693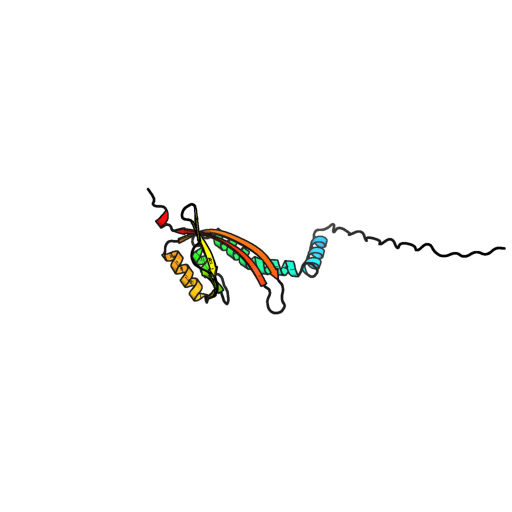 -0.046 -1.729 1.00 96.88 73 GLN A O 1
ATOM 555 N N . PHE A 1 74 ? -11.094 -1.626 -1.807 1.00 96.44 74 PHE A N 1
ATOM 556 C CA . PHE A 1 74 ? -9.987 -0.717 -1.529 1.00 96.44 74 PHE A CA 1
ATOM 557 C C . PHE A 1 74 ? -9.864 0.372 -2.604 1.00 96.44 74 PHE A C 1
ATOM 559 O O . PHE A 1 74 ? -9.711 0.086 -3.793 1.00 96.44 74 PHE A O 1
ATOM 566 N N . ARG A 1 75 ? -9.963 1.641 -2.196 1.00 94.50 75 ARG A N 1
ATOM 567 C CA . ARG A 1 75 ? -10.032 2.786 -3.113 1.00 94.50 75 ARG A CA 1
ATOM 568 C C . ARG A 1 75 ? -8.645 3.322 -3.435 1.00 94.50 75 ARG A C 1
ATOM 570 O O . ARG A 1 75 ? -7.850 3.587 -2.543 1.00 94.50 75 ARG A O 1
ATOM 577 N N . PHE A 1 76 ? -8.401 3.556 -4.718 1.00 95.81 76 PHE A N 1
ATOM 578 C CA . PHE A 1 76 ? -7.203 4.212 -5.230 1.00 95.81 76 PHE A CA 1
ATOM 579 C C . PHE A 1 76 ? -7.506 4.850 -6.591 1.00 95.81 76 PHE A C 1
ATOM 581 O O . PHE A 1 76 ? -8.431 4.434 -7.289 1.00 95.81 76 PHE A O 1
ATOM 588 N N . ASN A 1 77 ? -6.703 5.840 -6.984 1.00 94.31 77 ASN A N 1
ATOM 589 C CA . ASN A 1 77 ? -6.833 6.499 -8.289 1.00 94.31 77 ASN A CA 1
ATOM 590 C C . ASN A 1 77 ? -6.147 5.704 -9.410 1.00 94.31 77 ASN A C 1
ATOM 592 O O . ASN A 1 77 ? -6.669 5.597 -10.517 1.00 94.31 77 ASN A O 1
ATOM 596 N N . ARG A 1 78 ? -4.962 5.158 -9.120 1.00 94.06 78 ARG A N 1
ATOM 597 C CA . ARG A 1 78 ? -4.129 4.384 -10.046 1.00 94.06 78 ARG A CA 1
ATOM 598 C C . ARG A 1 78 ? -3.309 3.372 -9.256 1.00 94.06 78 ARG A C 1
ATOM 600 O O . ARG A 1 78 ? -2.762 3.735 -8.217 1.00 94.06 78 ARG A O 1
ATOM 607 N N . LEU A 1 79 ? -3.222 2.142 -9.752 1.00 96.00 79 LEU A N 1
ATOM 608 C CA . LEU A 1 79 ? -2.359 1.106 -9.191 1.00 96.00 79 LEU A CA 1
ATOM 609 C C . LEU A 1 79 ? -1.325 0.691 -10.235 1.00 96.00 79 LEU A C 1
ATOM 611 O O . LEU A 1 79 ? -1.689 0.221 -11.308 1.00 96.00 79 LEU A O 1
ATOM 615 N N . GLU A 1 80 ? -0.047 0.841 -9.908 1.00 95.12 80 GLU A N 1
ATOM 616 C CA . GLU A 1 80 ? 1.057 0.352 -10.734 1.00 95.12 80 GLU A CA 1
ATOM 617 C C . GLU A 1 80 ? 1.547 -0.984 -10.175 1.00 95.12 80 GLU A C 1
ATOM 619 O O . GLU A 1 80 ? 2.086 -1.045 -9.070 1.00 95.12 80 GLU A O 1
ATOM 624 N N . LEU A 1 81 ? 1.353 -2.064 -10.931 1.00 92.25 81 LEU A N 1
ATOM 625 C CA . LEU A 1 81 ? 1.856 -3.392 -10.582 1.00 92.25 81 LEU A CA 1
ATOM 626 C C . LEU A 1 81 ? 3.050 -3.730 -11.462 1.00 92.25 81 LEU A C 1
ATOM 628 O O . LEU A 1 81 ? 2.946 -3.699 -12.685 1.00 92.25 81 LEU A O 1
ATOM 632 N N . ALA A 1 82 ? 4.179 -4.090 -10.859 1.00 90.38 82 ALA A N 1
ATOM 633 C CA . ALA A 1 82 ? 5.331 -4.548 -11.624 1.00 90.38 82 ALA A CA 1
ATOM 634 C C . ALA A 1 82 ? 5.011 -5.833 -12.405 1.00 90.38 82 ALA A C 1
ATOM 636 O O . ALA A 1 82 ? 4.240 -6.679 -11.945 1.00 90.38 82 ALA A O 1
ATOM 637 N N . SER A 1 83 ? 5.639 -5.990 -13.569 1.00 90.25 83 SER A N 1
ATOM 638 C CA . SER A 1 83 ? 5.612 -7.260 -14.292 1.00 90.25 83 SER A CA 1
ATOM 639 C C . SER A 1 83 ? 6.487 -8.280 -13.565 1.00 90.25 83 SER A C 1
ATOM 641 O O . SER A 1 83 ? 7.516 -7.928 -12.987 1.00 90.25 83 SER A O 1
ATOM 643 N N . LEU A 1 84 ? 6.100 -9.553 -13.581 1.00 91.69 84 LEU A N 1
ATOM 644 C CA . LEU A 1 84 ? 6.932 -10.627 -13.041 1.00 91.69 84 LEU A CA 1
ATOM 645 C C . LEU A 1 84 ? 7.882 -11.115 -14.136 1.00 91.69 84 LEU A C 1
ATOM 647 O O . LEU A 1 84 ? 7.434 -11.429 -15.235 1.00 91.69 84 LEU A O 1
ATOM 651 N N . GLY A 1 85 ? 9.182 -11.146 -13.842 1.00 91.75 85 GLY A N 1
ATOM 652 C CA . GLY A 1 85 ? 10.175 -11.752 -14.731 1.00 91.75 85 GLY A CA 1
ATOM 653 C C . GLY A 1 85 ? 10.146 -13.282 -14.685 1.00 91.75 85 GLY A C 1
ATOM 654 O O . GLY A 1 85 ? 9.281 -13.883 -14.048 1.00 91.75 85 GLY A O 1
ATOM 655 N N . GLU A 1 86 ? 11.134 -13.913 -15.317 1.00 92.81 86 GLU A N 1
ATOM 656 C CA . GLU A 1 86 ? 11.299 -15.370 -15.261 1.00 92.81 86 GLU A CA 1
ATOM 657 C C . GLU A 1 86 ? 11.492 -15.873 -13.815 1.00 92.81 86 GLU A C 1
ATOM 659 O O . GLU A 1 86 ? 12.181 -15.219 -13.020 1.00 92.81 86 GLU A O 1
ATOM 664 N N . PRO A 1 87 ? 10.893 -17.022 -13.447 1.00 94.62 87 PRO A N 1
ATOM 665 C CA . PRO A 1 87 ? 11.024 -17.572 -12.108 1.00 94.62 87 PRO A CA 1
ATOM 666 C C . PRO A 1 87 ? 12.427 -18.118 -11.848 1.00 94.62 87 PRO A C 1
ATOM 668 O O . PRO A 1 87 ? 12.969 -18.918 -12.608 1.00 94.62 87 PRO A O 1
ATOM 671 N N . GLU A 1 88 ? 12.967 -17.775 -10.687 1.00 95.06 88 GLU A N 1
ATOM 672 C CA . GLU A 1 88 ? 14.072 -18.494 -10.071 1.00 95.06 88 GLU A CA 1
ATOM 673 C C . GLU A 1 88 ? 13.503 -19.723 -9.350 1.00 95.06 88 GLU A C 1
ATOM 675 O O . GLU A 1 88 ? 12.649 -19.589 -8.468 1.00 95.06 88 GLU A O 1
ATOM 680 N N . THR A 1 89 ? 13.953 -20.918 -9.737 1.00 95.69 89 THR A N 1
ATOM 681 C CA . THR A 1 89 ? 13.598 -22.154 -9.028 1.00 95.69 89 THR A CA 1
ATOM 682 C C . THR A 1 89 ? 14.509 -22.304 -7.818 1.00 95.69 89 THR A C 1
ATOM 684 O O . THR A 1 89 ? 15.731 -22.243 -7.945 1.00 95.69 89 THR A O 1
ATOM 687 N N . LEU A 1 90 ? 13.902 -22.469 -6.651 1.00 94.69 90 LEU A N 1
ATOM 688 C CA . LEU A 1 90 ? 14.559 -22.755 -5.383 1.00 94.69 90 LEU A CA 1
ATOM 689 C C . LEU A 1 90 ? 14.280 -24.215 -4.994 1.00 94.69 90 LEU A C 1
ATOM 691 O O . LEU A 1 90 ? 13.516 -24.912 -5.665 1.00 94.69 90 LEU A O 1
ATOM 695 N N . ASP A 1 91 ? 14.878 -24.673 -3.896 1.00 94.75 91 ASP A N 1
ATOM 696 C CA . ASP A 1 91 ? 14.584 -26.001 -3.353 1.00 94.75 91 ASP A CA 1
ATOM 697 C C . ASP A 1 91 ? 13.082 -26.167 -3.055 1.00 94.75 91 ASP A C 1
ATOM 699 O O . ASP A 1 91 ? 12.371 -25.194 -2.789 1.00 94.75 91 ASP A O 1
ATOM 703 N N . TRP A 1 92 ? 12.610 -27.417 -3.053 1.00 91.56 92 TRP A N 1
ATOM 704 C CA . TRP A 1 92 ? 11.221 -27.784 -2.732 1.00 91.56 92 TRP A CA 1
ATOM 705 C C . TRP A 1 92 ? 10.171 -27.240 -3.714 1.00 91.56 92 TRP A C 1
ATOM 707 O O . TRP A 1 92 ? 9.077 -26.855 -3.302 1.00 91.56 92 TRP A O 1
ATOM 717 N N . ASP A 1 93 ? 10.508 -27.193 -5.008 1.00 90.06 93 ASP A N 1
ATOM 718 C CA . ASP A 1 93 ? 9.641 -26.698 -6.093 1.00 90.06 93 ASP A CA 1
ATOM 719 C C . ASP A 1 93 ? 9.134 -25.258 -5.877 1.00 90.06 93 ASP A C 1
ATOM 721 O O . ASP A 1 93 ? 8.151 -24.812 -6.482 1.00 90.06 93 ASP A O 1
ATOM 725 N N . MET A 1 94 ? 9.816 -24.494 -5.020 1.00 92.31 94 MET A N 1
ATOM 726 C CA . MET A 1 94 ? 9.495 -23.096 -4.787 1.00 92.31 94 MET A CA 1
ATOM 727 C C . MET A 1 94 ? 9.951 -22.258 -5.975 1.00 92.31 94 MET A C 1
ATOM 729 O O . MET A 1 94 ? 11.086 -22.355 -6.442 1.00 92.31 94 MET A O 1
ATOM 733 N N . ARG A 1 95 ? 9.069 -21.375 -6.442 1.00 95.56 95 ARG A N 1
ATOM 734 C CA . ARG A 1 95 ? 9.382 -20.419 -7.506 1.00 95.56 95 ARG A CA 1
ATOM 735 C C . ARG A 1 95 ? 9.348 -19.009 -6.953 1.00 95.56 95 ARG A C 1
ATOM 737 O O . ARG A 1 95 ? 8.328 -18.570 -6.424 1.00 95.56 95 ARG A O 1
ATOM 744 N N . ARG A 1 96 ? 10.459 -18.292 -7.107 1.00 94.75 96 ARG A N 1
ATOM 745 C CA . ARG A 1 96 ? 10.570 -16.877 -6.762 1.00 94.75 96 ARG A CA 1
ATOM 746 C C . ARG A 1 96 ? 10.558 -16.042 -8.029 1.00 94.75 96 ARG A C 1
ATOM 748 O O . ARG A 1 96 ? 11.418 -16.190 -8.890 1.00 94.75 96 ARG A O 1
ATOM 755 N N . TYR A 1 97 ? 9.622 -15.110 -8.094 1.00 94.31 97 TYR A N 1
ATOM 756 C CA . TYR A 1 97 ? 9.544 -14.126 -9.163 1.00 94.31 97 TYR A CA 1
ATOM 757 C C . TYR A 1 97 ? 10.120 -12.804 -8.669 1.00 94.31 97 TYR A C 1
ATOM 759 O O . TYR A 1 97 ? 9.879 -12.401 -7.529 1.00 94.31 97 TYR A O 1
ATOM 767 N N . ARG A 1 98 ? 10.884 -12.120 -9.522 1.00 93.25 98 ARG A N 1
ATOM 768 C CA . ARG A 1 98 ? 11.325 -10.746 -9.264 1.00 93.25 98 ARG A CA 1
ATOM 769 C C . ARG A 1 98 ? 10.517 -9.787 -10.119 1.00 93.25 98 ARG A C 1
ATOM 771 O O . ARG A 1 98 ? 10.238 -10.065 -11.285 1.00 93.25 98 ARG A O 1
ATOM 778 N N . SER A 1 99 ? 10.174 -8.653 -9.526 1.00 91.56 99 SER A N 1
ATOM 779 C CA . SER A 1 99 ? 9.567 -7.533 -10.232 1.00 91.56 99 SER A CA 1
ATOM 780 C C . SER A 1 99 ? 10.513 -7.010 -11.309 1.00 91.56 99 SER A C 1
ATOM 782 O O . SER A 1 99 ? 11.696 -6.784 -11.055 1.00 91.56 99 SER A O 1
ATOM 784 N N . THR A 1 100 ? 9.974 -6.789 -12.499 1.00 90.56 100 THR A N 1
ATOM 785 C CA . THR A 1 100 ? 10.675 -6.246 -13.660 1.00 90.56 100 THR A CA 1
ATOM 786 C C . THR A 1 100 ? 9.859 -5.099 -14.262 1.00 90.56 100 THR A C 1
ATOM 788 O O . THR A 1 100 ? 8.624 -5.131 -14.230 1.00 90.56 100 THR A O 1
ATOM 791 N N . PRO A 1 101 ? 10.514 -4.049 -14.784 1.00 86.81 101 PRO A N 1
ATOM 792 C CA . PRO A 1 101 ? 9.843 -3.059 -15.616 1.00 86.81 101 PRO A CA 1
ATOM 793 C C . PRO A 1 101 ? 9.375 -3.666 -16.955 1.00 86.81 101 PRO A C 1
ATOM 795 O O . PRO A 1 101 ? 10.003 -4.606 -17.440 1.00 86.81 101 PRO A O 1
ATOM 798 N N . PRO A 1 102 ? 8.349 -3.090 -17.608 1.00 85.38 102 PRO A N 1
ATOM 799 C CA . PRO A 1 102 ? 7.521 -1.985 -17.130 1.00 85.38 102 PRO A CA 1
ATOM 800 C C . PRO A 1 102 ? 6.457 -2.451 -16.126 1.00 85.38 102 PRO A C 1
ATOM 802 O O . PRO A 1 102 ? 6.049 -3.614 -16.109 1.00 85.38 102 PRO A O 1
ATOM 805 N N . ALA A 1 103 ? 5.985 -1.523 -15.293 1.00 88.19 103 ALA A N 1
ATOM 806 C CA . ALA A 1 103 ? 4.774 -1.742 -14.513 1.00 88.19 103 ALA A CA 1
ATOM 807 C C . ALA A 1 103 ? 3.540 -1.661 -15.423 1.00 88.19 103 ALA A C 1
ATOM 809 O O . ALA A 1 103 ? 3.501 -0.871 -16.370 1.00 88.19 103 ALA A O 1
ATOM 810 N N . ARG A 1 104 ? 2.532 -2.484 -15.132 1.00 92.00 104 ARG A N 1
ATOM 811 C CA . ARG A 1 104 ? 1.191 -2.346 -15.694 1.00 92.00 104 ARG A CA 1
ATOM 812 C C . ARG A 1 104 ? 0.370 -1.419 -14.801 1.00 92.00 104 ARG A C 1
ATOM 814 O O . ARG A 1 104 ? 0.292 -1.625 -13.589 1.00 92.00 104 ARG A O 1
ATOM 821 N N . SER A 1 105 ? -0.296 -0.459 -15.428 1.00 95.06 105 SER A N 1
ATOM 822 C CA . SER A 1 105 ? -1.231 0.434 -14.753 1.00 95.06 105 SER A CA 1
ATOM 823 C C . SER A 1 105 ? -2.625 -0.182 -14.752 1.00 95.06 105 SER A C 1
ATOM 825 O O . SER A 1 105 ? -3.153 -0.516 -15.815 1.00 95.06 105 SER A O 1
ATOM 827 N N . LEU A 1 106 ? -3.225 -0.335 -13.574 1.00 96.25 106 LEU A N 1
ATOM 828 C CA . LEU A 1 106 ? -4.592 -0.812 -13.406 1.00 96.25 106 LEU A CA 1
ATOM 829 C C . LEU A 1 106 ? -5.497 0.315 -12.905 1.00 96.25 106 LEU A C 1
ATOM 831 O O . LEU A 1 106 ? -5.212 0.988 -11.909 1.00 96.25 106 LEU A O 1
ATOM 835 N N . SER A 1 107 ? -6.636 0.472 -13.578 1.00 96.81 107 SER A N 1
ATOM 836 C CA . SER A 1 107 ? -7.807 1.138 -13.007 1.00 96.81 107 SER A CA 1
ATOM 837 C C . SER A 1 107 ? -8.434 0.285 -11.900 1.00 96.81 107 SER A C 1
ATOM 839 O O . SER A 1 107 ? -8.178 -0.917 -11.796 1.00 96.81 107 SER A O 1
ATOM 841 N N . HIS A 1 108 ? -9.318 0.884 -11.101 1.00 97.12 108 HIS A N 1
ATOM 842 C CA . HIS A 1 108 ? -10.030 0.152 -10.054 1.00 97.12 108 HIS A CA 1
ATOM 843 C C . HIS A 1 108 ? -10.868 -1.019 -10.609 1.00 97.12 108 HIS A C 1
ATOM 845 O O . HIS A 1 108 ? -10.877 -2.091 -10.014 1.00 97.12 108 HIS A O 1
ATOM 851 N N . ALA A 1 109 ? -11.499 -0.862 -11.779 1.00 96.62 109 ALA A N 1
ATOM 852 C CA . ALA A 1 109 ? -12.266 -1.939 -12.412 1.00 96.62 109 ALA A CA 1
ATOM 853 C C . ALA A 1 109 ? -11.369 -3.102 -12.876 1.00 96.62 109 ALA A C 1
ATOM 855 O O . ALA A 1 109 ? -11.687 -4.264 -12.645 1.00 96.62 109 ALA A O 1
ATOM 856 N N . GLN A 1 110 ? -10.209 -2.798 -13.471 1.00 96.81 110 GLN A N 1
ATOM 857 C CA . GLN A 1 110 ? -9.247 -3.828 -13.887 1.00 96.81 110 GLN A CA 1
ATOM 858 C C . GLN A 1 110 ? -8.625 -4.555 -12.690 1.00 96.81 110 GLN A C 1
ATOM 860 O O . GLN A 1 110 ? -8.347 -5.745 -12.766 1.00 96.81 110 GLN A O 1
ATOM 865 N N . TRP A 1 111 ? -8.425 -3.855 -11.573 1.00 97.00 111 TRP A N 1
ATOM 866 C CA . TRP A 1 111 ? -8.031 -4.471 -10.309 1.00 97.00 111 TRP A CA 1
ATOM 867 C C . TRP A 1 111 ? -9.078 -5.458 -9.792 1.00 97.00 111 TRP A C 1
ATOM 869 O O . TRP A 1 111 ? -8.726 -6.574 -9.423 1.00 97.00 111 TRP A O 1
ATOM 879 N N . GLN A 1 112 ? -10.356 -5.074 -9.799 1.00 97.81 112 GLN A N 1
ATOM 880 C CA . GLN A 1 112 ? -11.437 -5.960 -9.368 1.00 97.81 112 GLN A CA 1
ATOM 881 C C . GLN A 1 112 ? -11.497 -7.225 -10.226 1.00 97.81 112 GLN A C 1
ATOM 883 O O . GLN A 1 112 ? -11.514 -8.321 -9.671 1.00 97.81 112 GLN A O 1
ATOM 888 N N . GLN A 1 113 ? -11.416 -7.068 -11.551 1.00 97.44 113 GLN A N 1
ATOM 889 C CA . GLN A 1 113 ? -11.361 -8.190 -12.487 1.00 97.44 113 GLN A CA 1
ATOM 890 C C . GLN A 1 113 ? -10.142 -9.090 -12.242 1.00 97.44 113 GLN A C 1
ATOM 892 O O . GLN A 1 113 ? -10.272 -10.308 -12.209 1.00 97.44 113 GLN A O 1
ATOM 897 N N . TRP A 1 114 ? -8.964 -8.507 -12.009 1.00 96.25 114 TRP A N 1
ATOM 898 C CA . TRP A 1 114 ? -7.762 -9.285 -11.706 1.00 96.25 114 TRP A CA 1
ATOM 899 C C . TRP A 1 114 ? -7.916 -10.111 -10.421 1.00 96.25 114 TRP A C 1
ATOM 901 O O . TRP A 1 114 ? -7.462 -11.247 -10.361 1.00 96.25 114 TRP A O 1
ATOM 911 N N . LEU A 1 115 ? -8.586 -9.580 -9.393 1.00 97.12 115 LEU A N 1
ATOM 912 C CA . LEU A 1 115 ? -8.903 -10.342 -8.181 1.00 97.12 115 LEU A CA 1
ATOM 913 C C . LEU A 1 115 ? -9.961 -11.431 -8.418 1.00 97.12 115 LEU A C 1
ATOM 915 O O . LEU A 1 115 ? -9.897 -12.485 -7.784 1.00 97.12 115 LEU A O 1
ATOM 919 N N . ASP A 1 116 ? -10.932 -11.186 -9.303 1.00 97.50 116 ASP A N 1
ATOM 920 C CA . ASP A 1 116 ? -11.929 -12.183 -9.707 1.00 97.50 116 ASP A CA 1
ATOM 921 C C . ASP A 1 116 ? -11.290 -13.408 -10.362 1.00 97.50 116 ASP A C 1
ATOM 923 O O . ASP A 1 116 ? -11.722 -14.525 -10.085 1.00 97.50 116 ASP A O 1
ATOM 927 N N . GLU A 1 117 ? -10.247 -13.217 -11.174 1.00 96.38 117 GLU A N 1
ATOM 928 C CA . GLU A 1 117 ? -9.494 -14.309 -11.807 1.00 96.38 117 GLU A CA 1
ATOM 929 C C . GLU A 1 117 ? -8.901 -15.251 -10.748 1.00 96.38 117 GLU A C 1
ATOM 931 O O . GLU A 1 117 ? -9.214 -16.439 -10.736 1.00 96.38 117 GLU A O 1
ATOM 936 N N . TRP A 1 118 ? -8.163 -14.719 -9.766 1.00 95.62 118 TRP A N 1
ATOM 937 C CA . TRP A 1 118 ? -7.599 -15.531 -8.676 1.00 95.62 118 TRP A CA 1
ATOM 938 C C . TRP A 1 118 ? -8.671 -16.231 -7.838 1.00 95.62 118 TRP A C 1
ATOM 940 O O . TRP A 1 118 ? -8.526 -17.403 -7.484 1.00 95.62 118 TRP A O 1
ATOM 950 N N . SER A 1 119 ? -9.751 -15.520 -7.508 1.00 94.56 119 SER A N 1
ATOM 951 C CA . SER A 1 119 ? -10.852 -16.105 -6.742 1.00 94.56 119 SER A CA 1
ATOM 952 C C . SER A 1 119 ? -11.541 -17.232 -7.522 1.00 94.56 119 SER A C 1
ATOM 954 O O . SER A 1 119 ? -11.904 -18.246 -6.927 1.00 94.56 119 SER A O 1
ATOM 956 N N . SER A 1 120 ? -11.716 -17.072 -8.837 1.00 94.75 120 SER A N 1
ATOM 957 C CA . SER A 1 120 ? -12.350 -18.069 -9.713 1.00 94.75 120 SER A CA 1
ATOM 958 C C . SER A 1 120 ? -11.456 -19.288 -9.933 1.00 94.75 120 SER A C 1
ATOM 960 O O . SER A 1 120 ? -11.957 -20.409 -10.003 1.00 94.75 120 SER A O 1
ATOM 962 N N . ASP A 1 121 ? -10.137 -19.089 -9.924 1.00 94.62 121 ASP A N 1
ATOM 963 C CA . ASP A 1 121 ? -9.131 -20.155 -9.951 1.00 94.62 121 ASP A CA 1
ATOM 964 C C . ASP A 1 121 ? -9.047 -20.933 -8.619 1.00 94.62 121 ASP A C 1
ATOM 966 O O . ASP A 1 121 ? -8.230 -21.844 -8.462 1.00 94.62 121 ASP A O 1
ATOM 970 N N . GLY A 1 122 ? -9.903 -20.608 -7.644 1.00 94.56 122 GLY A N 1
ATOM 971 C CA . GLY A 1 122 ? -10.042 -21.336 -6.385 1.00 94.56 122 GLY A CA 1
ATOM 972 C C . GLY A 1 122 ? -9.000 -20.967 -5.332 1.00 94.56 122 GLY A C 1
ATOM 973 O O . GLY A 1 122 ? -8.798 -21.733 -4.382 1.00 94.56 122 GLY A O 1
ATOM 974 N N . TYR A 1 123 ? -8.327 -19.823 -5.484 1.00 95.56 123 TYR A N 1
ATOM 975 C CA . TYR A 1 123 ? -7.455 -19.299 -4.442 1.00 95.56 123 TYR A CA 1
ATOM 976 C C . TYR A 1 123 ? -8.259 -18.713 -3.286 1.00 95.56 123 TYR A C 1
ATOM 978 O O . TYR A 1 123 ? -9.328 -18.132 -3.456 1.00 95.56 123 TYR A O 1
ATOM 986 N N . ARG A 1 124 ? -7.696 -18.825 -2.086 1.00 94.62 124 ARG A N 1
ATOM 987 C CA . ARG A 1 124 ? -8.192 -18.213 -0.859 1.00 94.62 124 ARG A CA 1
ATOM 988 C C . ARG A 1 124 ? -7.033 -17.570 -0.120 1.00 94.62 124 ARG A C 1
ATOM 990 O O . ARG A 1 124 ? -6.017 -18.218 0.116 1.00 94.62 124 ARG A O 1
ATOM 997 N N . ILE A 1 125 ? -7.203 -16.320 0.297 1.00 95.56 125 ILE A N 1
ATOM 998 C CA . ILE A 1 125 ? -6.218 -15.636 1.137 1.00 95.56 125 ILE A CA 1
ATOM 999 C C . ILE A 1 125 ? -6.364 -16.141 2.576 1.00 95.56 125 ILE A C 1
ATOM 1001 O O . ILE A 1 125 ? -7.413 -15.994 3.213 1.00 95.56 125 ILE A O 1
ATOM 1005 N N . VAL A 1 126 ? -5.300 -16.741 3.096 1.00 94.56 126 VAL A N 1
ATOM 1006 C CA . VAL A 1 126 ? -5.235 -17.303 4.448 1.00 94.56 126 VAL A CA 1
ATOM 1007 C C . VAL A 1 126 ? -4.764 -16.239 5.426 1.00 94.56 126 VAL A C 1
ATOM 1009 O O . VAL A 1 126 ? -5.419 -16.013 6.440 1.00 94.56 126 VAL A O 1
ATOM 1012 N N . GLU A 1 127 ? -3.718 -15.505 5.065 1.00 94.44 127 GLU A N 1
ATOM 1013 C CA . GLU A 1 127 ? -3.036 -14.567 5.951 1.00 94.44 127 GLU A CA 1
ATOM 1014 C C . GLU A 1 127 ? -2.538 -13.350 5.176 1.00 94.44 127 GLU A C 1
ATOM 1016 O O . GLU A 1 127 ? -2.198 -13.438 3.992 1.00 94.44 127 GLU A O 1
ATOM 1021 N N . THR A 1 128 ? -2.524 -12.211 5.862 1.00 96.75 128 THR A N 1
ATOM 1022 C CA . THR A 1 128 ? -1.983 -10.956 5.352 1.00 96.75 128 THR A CA 1
ATOM 1023 C C . THR A 1 128 ? -1.252 -10.222 6.458 1.00 96.75 128 THR A C 1
ATOM 1025 O O . THR A 1 128 ? -1.770 -10.152 7.573 1.00 96.75 128 THR A O 1
ATOM 1028 N N . GLU A 1 129 ? -0.134 -9.596 6.122 1.00 96.19 129 GLU A N 1
ATOM 1029 C CA . GLU A 1 129 ? 0.604 -8.696 7.007 1.00 96.19 129 GLU A CA 1
ATOM 1030 C C . GLU A 1 129 ? 0.873 -7.379 6.284 1.00 96.19 129 GLU A C 1
ATOM 1032 O O . GLU A 1 129 ? 1.117 -7.375 5.076 1.00 96.19 129 GLU A O 1
ATOM 1037 N N . PHE A 1 130 ? 0.851 -6.270 7.023 1.00 95.94 130 PHE A N 1
ATOM 1038 C CA . PHE A 1 130 ? 1.154 -4.936 6.512 1.00 95.94 130 PHE A CA 1
ATOM 1039 C C . PHE A 1 130 ? 2.111 -4.223 7.464 1.00 95.94 130 PHE A C 1
ATOM 1041 O O . PHE A 1 130 ? 1.963 -4.295 8.680 1.00 95.94 130 PHE A O 1
ATOM 1048 N N . HIS A 1 131 ? 3.079 -3.504 6.903 1.00 95.56 131 HIS A N 1
ATOM 1049 C CA . HIS A 1 131 ? 4.031 -2.706 7.661 1.00 95.56 131 HIS A CA 1
ATOM 1050 C C . HIS A 1 131 ? 4.318 -1.386 6.941 1.00 95.56 131 HIS A C 1
ATOM 1052 O O . HIS A 1 131 ? 4.865 -1.376 5.832 1.00 95.56 131 HIS A O 1
ATOM 1058 N N . HIS A 1 132 ? 3.956 -0.266 7.568 1.00 96.56 132 HIS A N 1
ATOM 1059 C CA . HIS A 1 132 ? 4.289 1.069 7.082 1.00 96.56 132 HIS A CA 1
ATOM 1060 C C . HIS A 1 132 ? 5.725 1.412 7.491 1.00 96.56 132 HIS A C 1
ATOM 1062 O O . HIS A 1 132 ? 6.012 1.681 8.651 1.00 96.56 132 HIS A O 1
ATOM 1068 N N . SER A 1 133 ? 6.650 1.340 6.532 1.00 94.19 133 SER A N 1
ATOM 1069 C CA . SER A 1 133 ? 8.088 1.393 6.818 1.00 94.19 133 SER A CA 1
ATOM 1070 C C . SER A 1 133 ? 8.677 2.801 6.785 1.00 94.19 133 SER A C 1
ATOM 1072 O O . SER A 1 133 ? 9.706 3.045 7.408 1.00 94.19 133 SER A O 1
ATOM 1074 N N . SER A 1 134 ? 8.094 3.711 6.000 1.00 95.88 134 SER A N 1
ATOM 1075 C CA . SER A 1 134 ? 8.580 5.090 5.897 1.00 95.88 134 SER A CA 1
ATOM 1076 C C . SER A 1 134 ? 7.523 6.023 5.324 1.00 95.88 134 SER A C 1
ATOM 1078 O O . SER A 1 134 ? 6.680 5.609 4.523 1.00 95.88 134 SER A O 1
ATOM 1080 N N . PHE A 1 135 ? 7.631 7.297 5.690 1.00 96.75 135 PH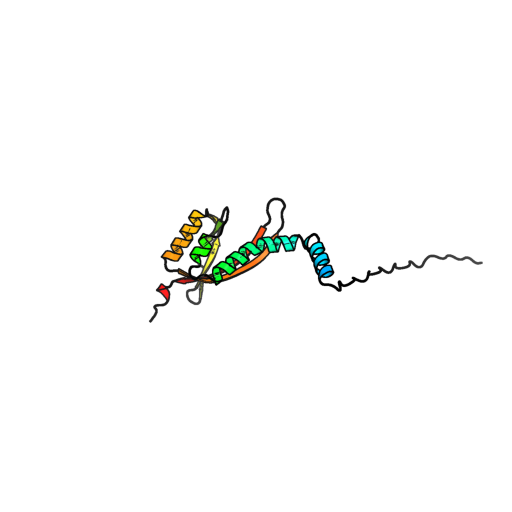E A N 1
ATOM 1081 C CA . PHE A 1 135 ? 6.776 8.373 5.215 1.00 96.75 135 PHE A CA 1
ATOM 1082 C C . PHE A 1 135 ? 7.611 9.609 4.875 1.00 96.75 135 PHE A C 1
ATOM 1084 O O . PHE A 1 135 ? 8.435 10.049 5.674 1.00 96.75 135 PHE A O 1
ATOM 1091 N N . GLU A 1 136 ? 7.376 10.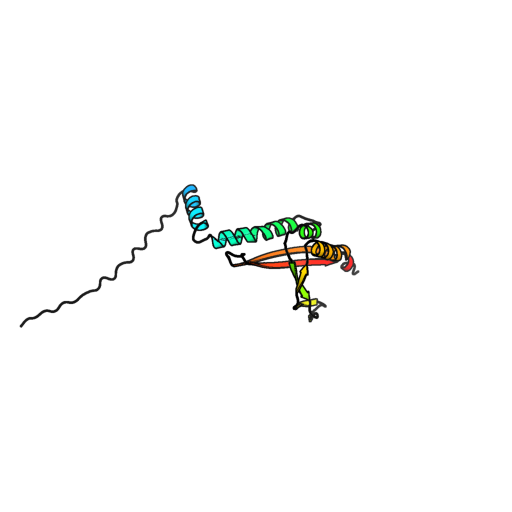167 3.693 1.00 96.44 136 GLU A N 1
ATOM 1092 C CA . GLU A 1 136 ? 8.004 11.390 3.202 1.00 96.44 136 GLU A CA 1
ATOM 1093 C C . GLU A 1 136 ? 6.913 12.451 2.982 1.00 96.44 136 GLU A C 1
ATOM 1095 O O . GLU A 1 136 ? 6.131 12.344 2.027 1.00 96.44 136 GLU A O 1
ATOM 1100 N N . PRO A 1 137 ? 6.806 13.463 3.864 1.00 94.31 137 PRO A N 1
ATOM 1101 C CA . PRO A 1 137 ? 5.856 14.550 3.677 1.00 94.31 137 PRO A CA 1
ATOM 1102 C C . PRO A 1 137 ? 6.261 15.418 2.481 1.00 94.31 137 PRO A C 1
ATOM 1104 O O . PRO A 1 137 ? 7.441 15.647 2.223 1.00 94.31 137 PRO A O 1
ATOM 1107 N N . SER A 1 138 ? 5.272 15.940 1.760 1.00 92.69 138 SER A N 1
ATOM 1108 C CA . SER A 1 138 ? 5.480 16.877 0.654 1.00 92.69 138 SER A CA 1
ATOM 1109 C C . SER A 1 138 ? 4.233 17.734 0.449 1.00 92.69 138 SER A C 1
ATOM 1111 O O . SER A 1 138 ? 3.109 17.255 0.614 1.00 92.69 138 SER A O 1
ATOM 1113 N N . GLU A 1 139 ? 4.433 18.994 0.057 1.00 86.69 139 GLU A N 1
ATOM 1114 C CA . GLU A 1 139 ? 3.354 19.945 -0.241 1.00 86.69 139 GLU A CA 1
ATOM 1115 C C . GLU A 1 139 ? 2.537 19.543 -1.477 1.00 86.69 139 GLU A C 1
ATOM 1117 O O . GLU A 1 139 ? 1.348 19.839 -1.564 1.00 86.69 139 GLU A O 1
ATOM 1122 N N . THR A 1 140 ? 3.159 18.848 -2.434 1.00 89.56 140 THR A N 1
ATOM 1123 C CA . THR A 1 140 ? 2.520 18.426 -3.692 1.00 89.56 140 THR A CA 1
ATOM 1124 C C . THR A 1 140 ? 1.933 17.017 -3.623 1.00 89.56 140 THR A C 1
ATOM 1126 O O . THR A 1 140 ? 1.223 16.600 -4.539 1.00 89.56 140 THR A O 1
ATOM 1129 N N . GLY A 1 141 ? 2.197 16.292 -2.533 1.00 88.75 141 GLY A N 1
ATOM 1130 C CA . GLY A 1 141 ? 1.703 14.942 -2.288 1.00 88.75 141 GLY A CA 1
ATOM 1131 C C . GLY A 1 141 ? 2.712 14.116 -1.501 1.00 88.75 141 GLY A C 1
ATOM 1132 O O . GLY A 1 141 ? 3.834 13.904 -1.956 1.00 88.75 141 GLY A O 1
ATOM 1133 N N . ALA A 1 142 ? 2.309 13.646 -0.324 1.00 94.81 142 ALA A N 1
ATOM 1134 C CA . ALA A 1 142 ? 3.154 12.821 0.527 1.00 94.81 142 ALA A CA 1
ATOM 1135 C C . ALA A 1 142 ? 3.318 11.394 -0.021 1.00 94.81 142 ALA A C 1
ATOM 1137 O O . ALA A 1 142 ? 2.430 10.869 -0.698 1.00 94.81 142 ALA A O 1
ATOM 1138 N N . THR A 1 143 ? 4.439 10.755 0.313 1.00 96.81 143 THR A N 1
ATOM 1139 C CA . THR A 1 143 ? 4.767 9.392 -0.120 1.00 96.81 143 THR A CA 1
ATOM 1140 C C . THR A 1 143 ? 4.888 8.460 1.082 1.00 96.81 143 THR A C 1
ATOM 1142 O O . THR A 1 143 ? 5.659 8.718 1.999 1.00 96.81 143 THR A O 1
ATOM 1145 N N . SER A 1 144 ? 4.154 7.348 1.057 1.00 96.75 144 SER A N 1
ATOM 1146 C CA . SER A 1 144 ? 4.266 6.257 2.033 1.00 96.75 144 SER A CA 1
ATOM 1147 C C . SER A 1 144 ? 4.886 5.030 1.381 1.00 96.75 144 SER A C 1
ATOM 1149 O O . SER A 1 144 ? 4.499 4.649 0.274 1.00 96.75 144 SER A O 1
ATOM 1151 N N . LYS A 1 145 ? 5.784 4.351 2.095 1.00 97.44 145 LYS A N 1
ATOM 1152 C CA . LYS A 1 145 ? 6.232 3.004 1.738 1.00 97.44 145 LYS A CA 1
ATOM 1153 C C . LYS A 1 145 ? 5.575 1.994 2.665 1.00 97.44 145 LYS A C 1
ATOM 1155 O O . LYS A 1 145 ? 5.795 2.021 3.875 1.00 97.44 145 LYS A O 1
ATOM 1160 N N . VAL A 1 146 ? 4.803 1.084 2.083 1.00 96.50 146 VAL A N 1
ATOM 1161 C CA . VAL A 1 146 ? 4.137 -0.003 2.803 1.00 96.50 146 VAL A CA 1
ATOM 1162 C C . VAL A 1 146 ? 4.616 -1.325 2.232 1.00 96.50 146 VAL A C 1
ATOM 1164 O O . VAL A 1 146 ? 4.536 -1.557 1.027 1.00 96.50 146 VAL A O 1
ATOM 1167 N N . SER A 1 147 ? 5.137 -2.178 3.104 1.00 96.12 147 SER A N 1
ATOM 1168 C CA . SER A 1 147 ? 5.462 -3.563 2.777 1.00 96.12 147 SER A CA 1
ATOM 1169 C C . SER A 1 147 ? 4.298 -4.442 3.198 1.00 96.12 147 SER A C 1
ATOM 1171 O O . SER A 1 147 ? 3.685 -4.195 4.235 1.00 96.12 147 SER A O 1
ATOM 1173 N N . PHE A 1 148 ? 3.983 -5.455 2.402 1.00 95.25 148 PHE A N 1
ATOM 1174 C CA . PHE A 1 148 ? 2.915 -6.385 2.728 1.00 95.25 148 PHE A CA 1
ATOM 1175 C C . PHE A 1 148 ? 3.272 -7.805 2.307 1.00 95.25 148 PHE A C 1
ATOM 1177 O O . PHE A 1 148 ? 4.027 -8.016 1.355 1.00 95.25 148 PHE A O 1
ATOM 1184 N N . LEU A 1 149 ? 2.699 -8.768 3.021 1.00 95.81 149 LEU A N 1
ATOM 1185 C CA . LEU A 1 149 ? 2.765 -10.189 2.716 1.00 95.81 149 LEU A CA 1
ATOM 1186 C C . LEU A 1 149 ? 1.343 -10.707 2.544 1.00 95.81 149 LEU A C 1
ATOM 1188 O O . LEU A 1 149 ? 0.451 -10.350 3.309 1.00 95.81 149 LEU A O 1
ATOM 1192 N N . VAL A 1 150 ? 1.135 -11.552 1.536 1.00 95.44 150 VAL A N 1
ATOM 1193 C CA . VAL A 1 150 ? -0.131 -12.256 1.325 1.00 95.44 150 VAL A CA 1
ATOM 1194 C C . VAL A 1 150 ? 0.172 -13.732 1.144 1.00 95.44 150 VAL A C 1
ATOM 1196 O O . VAL A 1 150 ? 0.869 -14.116 0.206 1.00 95.44 150 VAL A O 1
ATOM 1199 N N . HIS A 1 151 ? -0.381 -14.560 2.022 1.00 95.19 151 HIS A N 1
ATOM 1200 C CA . HIS A 1 151 ? -0.379 -16.005 1.861 1.00 95.19 151 HIS A CA 1
ATOM 1201 C C . HIS A 1 151 ? -1.743 -16.435 1.329 1.00 95.19 151 HIS A C 1
ATOM 1203 O O . HIS A 1 151 ? -2.772 -16.260 1.989 1.00 95.19 151 HIS A O 1
ATOM 1209 N N . ALA A 1 152 ? -1.749 -17.007 0.128 1.00 94.56 152 ALA A N 1
ATOM 1210 C CA . ALA A 1 152 ? -2.926 -17.604 -0.477 1.00 94.56 152 ALA A CA 1
ATOM 1211 C C . ALA A 1 152 ? -2.695 -19.088 -0.765 1.00 94.56 152 ALA A C 1
ATOM 1213 O O . ALA A 1 152 ? -1.600 -19.499 -1.141 1.00 94.56 152 ALA A O 1
ATOM 1214 N N . GLU A 1 153 ? -3.749 -19.879 -0.619 1.00 94.75 153 GLU A N 1
ATOM 1215 C CA . GLU A 1 153 ? -3.763 -21.299 -0.957 1.00 94.75 153 GLU A CA 1
ATOM 1216 C C . GLU A 1 153 ? -4.819 -21.559 -2.029 1.00 94.75 153 GLU A C 1
ATOM 1218 O O . GLU A 1 153 ? -5.881 -20.939 -2.018 1.00 94.75 153 GLU A O 1
ATOM 1223 N N . GLN A 1 154 ? -4.553 -22.487 -2.943 1.00 93.38 154 GLN A N 1
ATOM 1224 C CA . GLN A 1 154 ? -5.558 -22.954 -3.893 1.00 93.38 154 GLN A CA 1
ATOM 1225 C C . GLN A 1 154 ? -6.267 -24.172 -3.300 1.00 93.38 154 GLN A C 1
ATOM 1227 O O . GLN A 1 154 ? -5.626 -25.189 -3.025 1.00 93.38 154 GLN A O 1
ATOM 1232 N N . ALA A 1 155 ? -7.583 -24.089 -3.100 1.00 74.25 155 ALA A N 1
ATOM 1233 C CA . ALA A 1 155 ? -8.343 -25.111 -2.374 1.00 74.25 155 ALA A CA 1
ATOM 1234 C C . ALA A 1 155 ? -8.230 -26.522 -2.996 1.00 74.25 155 ALA A C 1
ATOM 1236 O O . ALA A 1 155 ? -8.244 -27.519 -2.276 1.00 74.25 155 ALA A O 1
ATOM 1237 N N . ALA A 1 156 ? -8.046 -26.615 -4.318 1.00 61.84 156 ALA A N 1
ATOM 1238 C CA . ALA A 1 156 ? -7.905 -27.884 -5.036 1.00 61.84 156 ALA A CA 1
ATOM 1239 C C . ALA A 1 156 ? -6.543 -28.584 -4.829 1.00 61.84 156 ALA A C 1
ATOM 1241 O O . ALA A 1 156 ? -6.439 -29.791 -5.030 1.00 61.84 156 ALA A O 1
ATOM 1242 N N . ALA A 1 157 ? -5.498 -27.872 -4.391 1.00 55.88 157 ALA A N 1
ATOM 1243 C CA . ALA A 1 157 ? -4.142 -28.426 -4.303 1.00 55.88 157 ALA A CA 1
ATOM 1244 C C . ALA A 1 157 ? -3.898 -29.310 -3.060 1.00 55.88 157 ALA A C 1
ATOM 1246 O O . ALA A 1 157 ? -2.877 -29.996 -2.990 1.00 55.88 157 ALA A O 1
ATOM 1247 N N . ARG A 1 158 ? -4.824 -29.327 -2.085 1.00 49.34 158 ARG A N 1
ATOM 1248 C CA . ARG A 1 158 ? -4.701 -30.117 -0.842 1.00 49.34 158 ARG A CA 1
ATOM 1249 C C . ARG A 1 158 ? -5.255 -31.545 -0.913 1.00 49.34 158 ARG A C 1
ATOM 1251 O O . ARG A 1 158 ? -5.058 -32.289 0.042 1.00 49.34 158 ARG A O 1
ATOM 1258 N N . GLN A 1 159 ? -5.881 -31.974 -2.012 1.00 42.94 159 GLN A N 1
ATOM 1259 C CA . GLN A 1 159 ? -6.176 -33.399 -2.221 1.00 42.94 159 GLN A CA 1
ATOM 1260 C C . GLN A 1 159 ? -4.938 -34.118 -2.776 1.00 42.94 159 GLN A C 1
ATOM 1262 O O . GLN A 1 159 ? -4.877 -34.485 -3.946 1.00 42.94 159 GLN A O 1
ATOM 1267 N N . ARG A 1 160 ? -3.924 -34.314 -1.932 1.00 40.72 160 ARG A N 1
ATOM 1268 C CA . ARG A 1 160 ? -2.943 -35.384 -2.137 1.00 40.72 160 ARG A CA 1
ATOM 1269 C C . ARG A 1 160 ? -3.204 -36.427 -1.053 1.00 40.72 160 ARG A C 1
ATOM 1271 O O . ARG A 1 160 ? -3.096 -36.109 0.129 1.00 40.72 160 ARG A O 1
ATOM 1278 N N . LEU A 1 161 ? -3.677 -37.589 -1.511 1.00 35.81 161 LEU A N 1
ATOM 1279 C CA . LEU A 1 161 ? -3.843 -38.833 -0.753 1.00 35.81 161 LEU A CA 1
ATOM 1280 C C . LEU A 1 161 ? -2.539 -39.246 -0.063 1.00 35.81 161 LEU A C 1
ATOM 1282 O O . LEU A 1 161 ? -1.467 -38.985 -0.657 1.00 35.81 161 LEU A O 1
#

Foldseek 3Di:
DDDDDDDDDDPPDPPPPDDDDDDPDPVVVVVVVVVCCVPVCVQVVVLVVVVVLVVVLQVVQVPDQQNLVSVLPRDDAKDWAFDWDDWDQDPPRDTDTDGDDDTDIDDSVRSNVVSVVCVVQQKGWDDKDKDFDDWADDPVDIDTDMDMDTDIDRPVVPPDD

pLDDT: mean 85.11, std 19.26, range [33.81, 97.81]

Sequence (161 aa):
MSQESAAGEGSVGQQTLTPVSMPTTAAELKAQRAEHDAGVWSNEVLAQKHESTFVALWDSLIHQTDKFAVLKQFRFNRLELASLGEPETLDWDMRRYRSTPPARSLSHAQWQQWLDEWSSDGYRIVETEFHHSSFEPSETGATSKVSFLVHAEQAAARQRL